Protein AF-A0ABD0QYH5-F1 (afdb_monomer_lite)

Foldseek 3Di:
DVVVVVVVVVVCVVCVVVCLQVVLQVQLVVLQCCLQPVLLLVLLQCLLVVVVVSNVVSVVSNVQRHCAPVRDRPPPRVSPVSHAADPVGDDGDGDTDSHHDDPVD

Secondary structure (DSSP, 8-state):
-HHHHHHHHHHHHHTHHHHHHHHHHHHHHHHHIIIIIITHHHHHHHHHTT-HHHHHHHHHHHHHH---TTSS--TT-GGGGTPPPPTT---------S-PPPTT-

InterPro domains:
  IPR008081 Cytoplasmic FMR1-interacting [PF05994] (1-105)
  IPR008081 Cytoplasmic FMR1-interacting [PTHR12195] (1-105)

Structure (mmCIF, N/CA/C/O backbone):
data_AF-A0ABD0QYH5-F1
#
_entry.id   AF-A0ABD0QYH5-F1
#
loop_
_atom_site.group_PDB
_atom_site.id
_atom_site.type_symbol
_atom_site.label_atom_id
_atom_site.label_alt_id
_atom_site.label_comp_id
_atom_site.label_asym_id
_atom_site.label_entity_id
_atom_site.label_seq_id
_atom_site.pdbx_PDB_ins_code
_atom_site.Cartn_x
_atom_site.Cartn_y
_atom_site.Cartn_z
_atom_site.occupancy
_atom_site.B_iso_or_equiv
_atom_site.auth_seq_id
_atom_site.auth_comp_id
_atom_site.auth_asym_id
_atom_site.auth_atom_id
_atom_site.pdbx_PDB_model_num
ATOM 1 N N . VAL A 1 1 ? 27.445 15.266 -25.997 1.00 90.50 1 VAL A N 1
ATOM 2 C CA . VAL A 1 1 ? 26.259 15.136 -25.107 1.00 90.50 1 VAL A CA 1
ATOM 3 C C . VAL A 1 1 ? 25.084 14.439 -25.795 1.00 90.50 1 VAL A C 1
ATOM 5 O O . VAL A 1 1 ? 24.631 13.427 -25.279 1.00 90.50 1 VAL A O 1
ATOM 8 N N . ILE A 1 2 ? 24.642 14.891 -26.979 1.00 96.31 2 ILE A N 1
ATOM 9 C CA . ILE A 1 2 ? 23.475 14.327 -27.699 1.00 96.31 2 ILE A CA 1
ATOM 10 C C . ILE A 1 2 ? 23.563 12.804 -27.912 1.00 96.31 2 ILE A C 1
ATOM 12 O O . ILE A 1 2 ? 22.597 12.091 -27.644 1.00 96.31 2 ILE A O 1
ATOM 16 N N . ALA A 1 3 ? 24.720 12.297 -28.351 1.00 97.00 3 ALA A N 1
ATOM 17 C CA . ALA A 1 3 ? 24.914 10.866 -28.598 1.00 97.00 3 ALA A CA 1
ATOM 18 C C . ALA A 1 3 ? 24.725 10.007 -27.332 1.00 97.00 3 ALA A C 1
ATOM 20 O O . ALA A 1 3 ? 24.113 8.947 -27.400 1.00 97.00 3 ALA A O 1
ATOM 21 N N . MET A 1 4 ? 25.177 10.493 -26.171 1.00 97.94 4 MET A N 1
ATOM 22 C CA . MET A 1 4 ? 25.034 9.780 -24.895 1.00 97.94 4 MET A CA 1
ATOM 23 C C . MET A 1 4 ? 23.568 9.706 -24.454 1.00 97.94 4 MET A C 1
ATOM 25 O O . MET A 1 4 ? 23.103 8.645 -24.047 1.00 97.94 4 MET A O 1
ATOM 29 N N . ILE A 1 5 ? 22.819 10.805 -24.606 1.00 98.44 5 ILE A N 1
ATOM 30 C CA . ILE A 1 5 ? 21.388 10.855 -24.267 1.00 98.44 5 ILE A CA 1
ATOM 31 C C . ILE A 1 5 ? 20.597 9.880 -25.142 1.00 98.44 5 ILE A C 1
ATOM 33 O O . ILE A 1 5 ? 19.836 9.064 -24.627 1.00 98.44 5 ILE A O 1
ATOM 37 N N . LYS A 1 6 ? 20.807 9.921 -26.465 1.00 98.12 6 LYS A N 1
ATOM 38 C CA . LYS A 1 6 ? 20.121 9.015 -27.398 1.00 98.12 6 LYS A CA 1
ATOM 39 C C . LYS A 1 6 ? 20.513 7.554 -27.168 1.00 98.12 6 LYS A C 1
ATOM 41 O O . LYS A 1 6 ? 19.648 6.686 -27.239 1.00 98.12 6 LYS A O 1
ATOM 46 N N . GLY A 1 7 ? 21.781 7.288 -26.847 1.00 98.38 7 GLY A N 1
ATOM 47 C CA . GLY A 1 7 ? 22.256 5.951 -26.492 1.00 98.38 7 GLY A CA 1
ATOM 48 C C . GLY A 1 7 ? 21.516 5.379 -25.282 1.00 98.38 7 GLY A C 1
ATOM 49 O O . GLY A 1 7 ? 20.958 4.286 -25.365 1.00 98.38 7 GLY A O 1
ATOM 50 N N . LEU A 1 8 ? 21.428 6.144 -24.189 1.00 98.25 8 LEU A N 1
ATOM 51 C CA . LEU A 1 8 ? 20.696 5.722 -22.994 1.00 98.25 8 LEU A CA 1
ATOM 52 C C . LEU A 1 8 ? 19.193 5.571 -23.262 1.00 98.25 8 LEU A C 1
ATOM 54 O O . LEU A 1 8 ? 18.604 4.588 -22.830 1.00 98.25 8 LEU A O 1
ATOM 58 N N . GLN A 1 9 ? 18.577 6.491 -24.010 1.00 97.94 9 GLN A N 1
ATOM 59 C CA . GLN A 1 9 ? 17.154 6.409 -24.356 1.00 97.94 9 GLN A CA 1
ATOM 60 C C . GLN A 1 9 ? 16.810 5.082 -25.053 1.00 97.94 9 GLN A C 1
ATOM 62 O O . GLN A 1 9 ? 15.815 4.446 -24.707 1.00 97.94 9 GLN A O 1
ATOM 67 N N . VAL A 1 10 ? 17.644 4.636 -25.999 1.00 98.50 10 VAL A N 1
ATOM 68 C CA . VAL A 1 10 ? 17.453 3.349 -26.686 1.00 98.50 10 VAL A CA 1
ATOM 69 C C . VAL A 1 10 ? 17.570 2.177 -25.710 1.00 98.50 10 VAL A C 1
ATOM 71 O O . VAL A 1 10 ? 16.761 1.252 -25.771 1.00 98.50 10 VAL A O 1
ATOM 74 N N . LEU A 1 11 ? 18.548 2.208 -24.799 1.00 98.31 11 LEU A N 1
ATOM 75 C CA . LEU A 1 11 ? 18.713 1.161 -23.785 1.00 98.31 11 LEU A CA 1
ATOM 76 C C . LEU A 1 11 ? 17.512 1.100 -22.832 1.00 98.31 11 LEU A C 1
ATOM 78 O O . LEU A 1 11 ? 17.002 0.012 -22.573 1.00 98.31 11 LEU A O 1
ATOM 8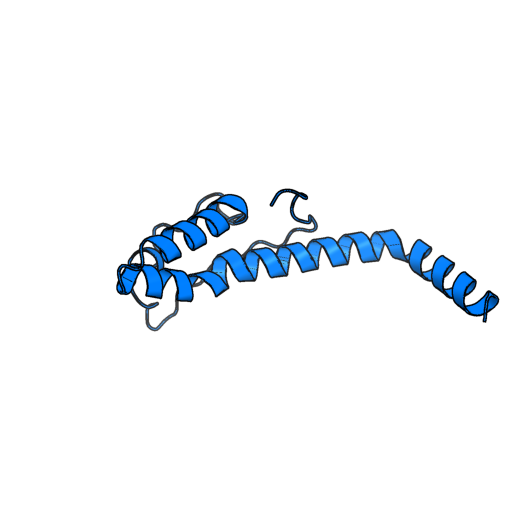2 N N . MET A 1 12 ? 17.011 2.254 -22.386 1.00 98.25 12 MET A N 1
ATOM 83 C CA . MET A 1 12 ? 15.819 2.342 -21.538 1.00 98.25 12 MET A CA 1
ATOM 84 C C . MET A 1 12 ? 14.582 1.771 -22.239 1.00 98.25 12 MET A C 1
ATOM 86 O O . MET A 1 12 ? 13.859 0.983 -21.636 1.00 98.25 12 MET A O 1
ATOM 90 N N . GLY A 1 13 ? 14.377 2.097 -23.521 1.00 98.06 13 GLY A N 1
ATOM 91 C CA . GLY A 1 13 ? 13.268 1.555 -24.314 1.00 98.06 13 GLY A CA 1
ATOM 92 C C . GLY A 1 13 ? 13.339 0.034 -24.484 1.00 98.06 13 GLY A C 1
ATOM 93 O O . GLY A 1 13 ? 12.333 -0.655 -24.362 1.00 98.06 13 GLY A O 1
ATOM 94 N N . ARG A 1 14 ? 14.537 -0.535 -24.674 1.00 98.12 14 ARG A N 1
ATOM 95 C CA . ARG A 1 14 ? 14.715 -2.001 -24.742 1.00 98.12 14 ARG A CA 1
ATOM 96 C C . ARG A 1 14 ? 14.386 -2.703 -23.425 1.00 98.12 14 ARG A C 1
ATOM 98 O O . ARG A 1 14 ? 13.957 -3.852 -23.438 1.00 98.12 14 ARG A O 1
ATOM 105 N N . MET A 1 15 ? 14.589 -2.022 -22.300 1.00 98.44 15 MET A N 1
ATOM 106 C CA . MET A 1 15 ? 14.283 -2.539 -20.967 1.00 98.44 15 MET A CA 1
ATOM 107 C C . MET A 1 15 ? 12.852 -2.240 -20.510 1.00 98.44 15 MET A C 1
ATOM 109 O O . MET A 1 15 ? 12.465 -2.667 -19.422 1.00 98.44 15 MET A O 1
ATOM 113 N N . GLU A 1 16 ? 12.048 -1.556 -21.327 1.00 98.12 16 GLU A N 1
ATOM 114 C CA . GLU A 1 16 ? 10.726 -1.068 -20.941 1.00 98.12 16 GLU A CA 1
ATOM 115 C C . GLU A 1 16 ? 9.826 -2.173 -20.380 1.00 98.12 16 GLU A C 1
ATOM 117 O O . GLU A 1 16 ? 9.213 -1.969 -19.340 1.00 98.12 16 GLU A O 1
ATOM 122 N N . SER A 1 17 ? 9.766 -3.354 -21.005 1.00 97.56 17 SER A N 1
ATOM 123 C CA . SER A 1 17 ? 8.932 -4.467 -20.519 1.00 97.56 17 SER A CA 1
ATOM 124 C C . SER A 1 17 ? 9.340 -4.935 -19.113 1.00 97.56 17 SER A C 1
ATOM 126 O O . SER A 1 17 ? 8.495 -5.103 -18.228 1.00 97.56 17 SER A O 1
ATOM 128 N N . VAL A 1 18 ? 10.650 -5.054 -18.870 1.00 98.19 18 VAL A N 1
ATOM 129 C CA . VAL A 1 18 ? 11.209 -5.446 -17.567 1.00 98.19 18 VAL A CA 1
ATOM 130 C C . VAL A 1 18 ? 10.925 -4.370 -16.520 1.00 98.19 18 VAL A C 1
ATOM 132 O O . VAL A 1 18 ? 10.441 -4.681 -15.430 1.00 98.19 18 VAL A O 1
ATOM 135 N N . PHE A 1 19 ? 11.152 -3.096 -16.861 1.00 98.25 19 PHE A N 1
ATOM 136 C CA . PHE A 1 19 ? 10.837 -1.976 -15.977 1.00 98.25 19 PHE A CA 1
ATOM 137 C C . PHE A 1 19 ? 9.346 -1.900 -15.672 1.00 98.25 19 PHE A C 1
ATOM 139 O O . PHE A 1 19 ? 8.969 -1.761 -14.516 1.00 98.25 19 PHE A O 1
ATOM 146 N N . ASN A 1 20 ? 8.487 -2.056 -16.673 1.00 98.06 20 ASN A N 1
ATOM 147 C CA . ASN A 1 20 ? 7.042 -2.015 -16.518 1.00 98.06 20 ASN A CA 1
ATOM 148 C C . ASN A 1 20 ? 6.539 -3.055 -15.512 1.00 98.06 20 ASN A C 1
ATOM 150 O O . ASN A 1 20 ? 5.692 -2.733 -14.671 1.00 98.06 20 ASN A O 1
ATOM 154 N N . HIS A 1 21 ? 7.055 -4.280 -15.579 1.00 98.00 21 HIS A N 1
ATOM 155 C CA . HIS A 1 21 ? 6.718 -5.326 -14.621 1.00 98.00 21 HIS A CA 1
ATOM 156 C C . HIS A 1 21 ? 7.238 -4.991 -13.214 1.00 98.00 21 HIS A C 1
ATOM 158 O O . HIS A 1 21 ? 6.463 -4.983 -12.254 1.00 98.00 21 HIS A O 1
ATOM 164 N N . ALA A 1 22 ? 8.526 -4.650 -13.095 1.00 98.38 22 ALA A N 1
ATOM 165 C CA . ALA A 1 22 ? 9.169 -4.363 -11.813 1.00 98.38 22 ALA A CA 1
ATOM 166 C C . ALA A 1 22 ? 8.561 -3.141 -11.103 1.00 98.38 22 ALA A C 1
ATOM 168 O O . ALA A 1 22 ? 8.305 -3.189 -9.899 1.00 98.38 22 ALA A O 1
ATOM 169 N N . ILE A 1 23 ? 8.275 -2.067 -11.843 1.00 98.25 23 ILE A N 1
ATOM 170 C CA . ILE A 1 23 ? 7.634 -0.848 -11.335 1.00 98.25 23 ILE A CA 1
ATOM 171 C C . ILE A 1 23 ? 6.247 -1.178 -10.787 1.00 98.25 23 ILE A C 1
ATOM 173 O O . ILE A 1 23 ? 5.960 -0.853 -9.637 1.00 98.25 23 ILE A O 1
ATOM 177 N N . ARG A 1 24 ? 5.397 -1.864 -11.565 1.00 98.38 24 ARG A N 1
ATOM 178 C CA . ARG A 1 24 ? 4.038 -2.221 -11.119 1.00 98.38 24 ARG A CA 1
ATOM 179 C C . ARG A 1 24 ? 4.068 -3.096 -9.873 1.00 98.38 24 ARG A C 1
ATOM 181 O O . ARG A 1 24 ? 3.339 -2.813 -8.929 1.00 98.38 24 ARG A O 1
ATOM 188 N N . HIS A 1 25 ? 4.935 -4.107 -9.854 1.00 98.31 25 HIS A N 1
ATOM 189 C CA . HIS A 1 25 ? 5.112 -4.969 -8.689 1.00 98.31 25 HIS A CA 1
ATOM 190 C C . HIS A 1 25 ? 5.547 -4.180 -7.447 1.00 98.31 25 HIS A C 1
ATOM 192 O O . HIS A 1 25 ? 4.989 -4.362 -6.369 1.00 98.31 25 HIS A O 1
ATOM 198 N N . THR A 1 26 ? 6.516 -3.275 -7.599 1.00 98.56 26 THR A N 1
ATOM 199 C CA . THR A 1 26 ? 7.069 -2.485 -6.489 1.00 98.56 26 THR A CA 1
ATOM 200 C C . THR A 1 26 ? 6.051 -1.488 -5.942 1.00 98.56 26 THR A C 1
ATOM 202 O O . THR A 1 26 ? 5.885 -1.390 -4.730 1.00 98.56 26 THR A O 1
ATOM 205 N N . ILE A 1 27 ? 5.335 -0.782 -6.823 1.00 98.44 27 ILE A N 1
ATOM 206 C CA . ILE A 1 27 ? 4.287 0.169 -6.430 1.00 98.44 27 ILE A CA 1
ATOM 207 C C . ILE A 1 27 ? 3.150 -0.558 -5.715 1.00 98.44 27 ILE A C 1
ATOM 209 O O . ILE A 1 27 ? 2.729 -0.119 -4.648 1.00 98.44 27 ILE A O 1
ATOM 213 N N . TYR A 1 28 ? 2.677 -1.679 -6.265 1.00 98.56 28 TYR A N 1
ATOM 214 C CA . TYR A 1 28 ? 1.640 -2.484 -5.626 1.00 98.56 28 TYR A CA 1
ATOM 215 C C . TYR A 1 28 ? 2.077 -2.964 -4.244 1.00 98.56 28 TYR A C 1
ATOM 217 O O . TYR A 1 28 ? 1.350 -2.787 -3.271 1.00 98.56 28 TYR A O 1
ATOM 225 N N . ALA A 1 29 ? 3.282 -3.533 -4.154 1.00 98.50 29 ALA A N 1
ATOM 226 C CA . ALA A 1 29 ? 3.850 -4.017 -2.907 1.00 98.50 29 ALA A CA 1
ATOM 227 C C . ALA A 1 29 ? 3.896 -2.912 -1.845 1.00 98.50 29 ALA A C 1
ATOM 229 O O . ALA A 1 29 ? 3.331 -3.085 -0.769 1.00 98.50 29 ALA A O 1
ATOM 230 N N . ALA A 1 30 ? 4.480 -1.760 -2.181 1.00 98.62 30 ALA A N 1
ATOM 231 C CA .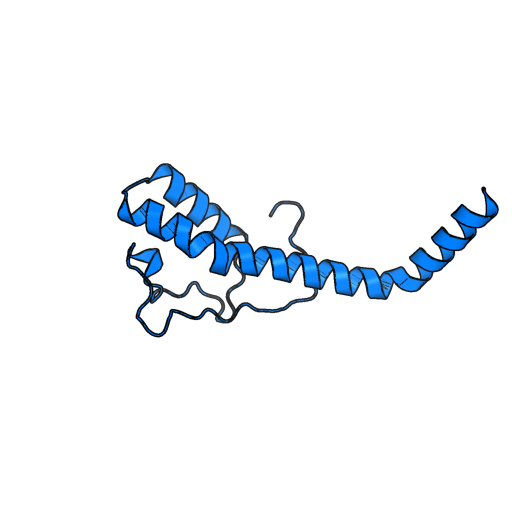 ALA A 1 30 ? 4.576 -0.621 -1.277 1.00 98.62 30 ALA A CA 1
ATOM 232 C C . ALA A 1 30 ? 3.196 -0.105 -0.837 1.00 98.62 30 ALA A C 1
ATOM 234 O O . ALA A 1 30 ? 2.995 0.187 0.342 1.00 98.62 30 ALA A O 1
ATOM 235 N N . LEU A 1 31 ? 2.236 -0.025 -1.765 1.00 98.44 31 LEU A N 1
ATOM 236 C CA . LEU A 1 31 ? 0.879 0.434 -1.478 1.00 98.44 31 LEU A CA 1
ATOM 237 C C . LEU A 1 31 ? 0.150 -0.512 -0.517 1.00 98.44 31 LEU A C 1
ATOM 239 O O . LEU A 1 31 ? -0.437 -0.054 0.464 1.00 98.44 31 LEU A O 1
ATOM 243 N N . GLN A 1 32 ? 0.199 -1.822 -0.777 1.00 98.62 32 GLN A N 1
ATOM 244 C CA . GLN A 1 32 ? -0.479 -2.812 0.060 1.00 98.62 32 GLN A CA 1
ATOM 245 C C . GLN A 1 32 ? 0.196 -2.969 1.425 1.00 98.62 32 GLN A C 1
ATOM 247 O O . GLN A 1 32 ? -0.508 -3.023 2.430 1.00 98.62 32 GLN A O 1
ATOM 252 N N . ASP A 1 33 ? 1.530 -2.959 1.499 1.00 98.62 33 ASP A N 1
ATOM 253 C CA . ASP A 1 33 ? 2.251 -3.002 2.780 1.00 98.62 33 ASP A CA 1
ATOM 254 C C . ASP A 1 33 ? 1.900 -1.781 3.642 1.00 98.62 33 ASP A C 1
ATOM 256 O O . ASP A 1 33 ? 1.596 -1.905 4.833 1.00 98.62 33 ASP A O 1
ATOM 260 N N . PHE A 1 34 ? 1.853 -0.593 3.032 1.00 98.56 34 PHE A N 1
ATOM 261 C CA . PHE A 1 34 ? 1.447 0.618 3.731 1.00 98.56 34 PHE A CA 1
ATOM 262 C C . PHE A 1 34 ? -0.000 0.525 4.232 1.00 98.56 34 PHE A C 1
ATOM 264 O O . PHE A 1 34 ? -0.270 0.714 5.421 1.00 98.56 34 PHE A O 1
ATOM 271 N N . ALA A 1 35 ? -0.940 0.210 3.342 1.00 98.19 35 ALA A N 1
ATOM 272 C CA . ALA A 1 35 ? -2.364 0.249 3.646 1.00 98.19 35 ALA A CA 1
ATOM 273 C C . ALA A 1 35 ? -2.813 -0.867 4.602 1.00 98.19 35 ALA A C 1
ATOM 275 O O . ALA A 1 35 ? -3.583 -0.612 5.531 1.00 98.19 35 ALA A O 1
ATOM 276 N N . GLN A 1 36 ? -2.330 -2.093 4.391 1.00 98.44 36 GLN A N 1
ATOM 277 C CA . GLN A 1 36 ? -2.750 -3.267 5.156 1.00 98.44 36 GLN A CA 1
ATOM 278 C C . GLN A 1 36 ? -1.969 -3.434 6.457 1.00 98.44 36 GLN A C 1
ATOM 280 O O . GLN A 1 36 ? -2.548 -3.905 7.433 1.00 98.44 36 GLN A O 1
ATOM 285 N N . VAL A 1 37 ? -0.689 -3.041 6.499 1.00 97.69 37 VAL A N 1
ATOM 286 C CA . VAL A 1 37 ? 0.185 -3.262 7.663 1.00 97.69 37 VAL A CA 1
ATOM 287 C C . VAL A 1 37 ? 0.516 -1.949 8.364 1.00 97.69 37 VAL A C 1
ATOM 289 O O . VAL A 1 37 ? 0.185 -1.787 9.539 1.00 97.69 37 VAL A O 1
ATOM 292 N N . THR A 1 38 ? 1.120 -0.978 7.671 1.00 98.25 38 THR A N 1
ATOM 293 C CA . THR A 1 38 ? 1.587 0.267 8.312 1.00 98.25 38 THR A CA 1
ATOM 294 C C . THR A 1 38 ? 0.441 1.081 8.921 1.00 98.25 38 THR A C 1
ATOM 296 O O . THR A 1 38 ? 0.575 1.585 10.036 1.00 98.25 38 THR A O 1
ATOM 299 N N . LEU A 1 39 ? -0.714 1.169 8.251 1.00 98.31 39 LEU A N 1
ATOM 300 C CA . LEU A 1 39 ? -1.877 1.906 8.759 1.00 98.31 39 LEU A CA 1
ATOM 301 C C . LEU A 1 39 ? -2.604 1.221 9.930 1.00 98.31 39 LEU A C 1
ATOM 303 O O . LEU A 1 39 ? -3.457 1.865 10.550 1.00 98.31 39 LEU A O 1
ATOM 307 N N . ARG A 1 40 ? -2.279 -0.033 10.288 1.00 98.00 40 ARG A N 1
ATOM 308 C CA . ARG A 1 40 ? -2.904 -0.720 11.439 1.00 98.00 40 ARG A CA 1
ATOM 309 C C . ARG A 1 40 ? -2.673 0.037 12.737 1.00 98.00 40 ARG A C 1
ATOM 311 O O . ARG A 1 40 ? -3.619 0.262 13.487 1.00 98.00 40 ARG A O 1
ATOM 318 N N . GLU A 1 41 ? -1.444 0.475 12.992 1.00 97.75 41 GLU A N 1
ATOM 319 C CA . GLU A 1 41 ? -1.100 1.146 14.248 1.00 97.75 41 GLU A CA 1
ATOM 320 C C . GLU A 1 41 ? -1.741 2.546 14.371 1.00 97.75 41 GLU A C 1
ATOM 322 O O . GLU A 1 41 ? -2.385 2.809 15.394 1.00 97.75 41 GLU A O 1
ATOM 327 N N . PRO A 1 42 ? -1.681 3.431 13.353 1.00 98.38 42 PRO A N 1
ATOM 328 C CA . PRO A 1 42 ? -2.456 4.671 13.342 1.00 98.38 42 PRO A CA 1
ATOM 329 C C . PRO A 1 42 ? -3.960 4.447 13.541 1.00 98.38 42 PRO A C 1
ATOM 331 O O . PRO A 1 42 ? -4.583 5.161 14.331 1.00 98.38 42 PRO A O 1
ATOM 334 N N . LEU A 1 43 ? -4.541 3.432 12.885 1.00 98.31 43 LEU A N 1
ATOM 335 C CA . LEU A 1 43 ? -5.963 3.106 13.016 1.00 98.31 43 LEU A CA 1
ATOM 336 C C . LEU A 1 43 ? -6.302 2.637 14.435 1.00 98.31 43 LEU A C 1
ATOM 338 O O . LEU A 1 43 ? -7.239 3.154 15.045 1.00 98.31 43 LEU A O 1
ATOM 342 N N . ARG A 1 44 ? -5.493 1.737 15.005 1.00 98.31 44 ARG A N 1
ATOM 343 C CA . ARG A 1 44 ? -5.629 1.265 16.388 1.00 98.31 44 ARG A CA 1
ATOM 344 C C . ARG A 1 44 ? -5.612 2.428 17.372 1.00 98.31 44 ARG A C 1
ATOM 346 O O . ARG A 1 44 ? -6.435 2.489 18.286 1.00 98.31 44 ARG A O 1
ATOM 353 N N . GLN A 1 45 ? -4.672 3.359 17.210 1.00 98.50 45 GLN A N 1
ATOM 354 C CA . GLN A 1 45 ? -4.581 4.541 18.065 1.00 98.50 45 GLN A CA 1
ATOM 355 C C . GLN A 1 45 ? -5.783 5.472 17.895 1.00 98.50 45 GLN A C 1
ATOM 357 O O . GLN A 1 45 ? -6.262 6.010 18.897 1.00 98.50 45 GLN A O 1
ATOM 362 N N . ALA A 1 46 ? -6.276 5.656 16.668 1.00 98.50 46 ALA A N 1
ATOM 363 C CA . ALA A 1 46 ? -7.462 6.460 16.399 1.00 98.50 46 ALA A CA 1
ATOM 364 C C . ALA A 1 46 ? -8.701 5.873 17.089 1.00 98.50 46 ALA A C 1
ATOM 366 O O . ALA A 1 46 ? -9.380 6.603 17.810 1.00 98.50 46 ALA A O 1
ATOM 367 N N . ILE A 1 47 ? -8.923 4.560 16.974 1.00 98.25 47 ILE A N 1
ATOM 368 C CA . ILE A 1 47 ? -10.029 3.843 17.628 1.00 98.25 47 ILE A CA 1
ATOM 369 C C . ILE A 1 47 ? -9.893 3.925 19.153 1.00 98.25 47 ILE A C 1
ATOM 371 O O . ILE A 1 47 ? -10.796 4.405 19.838 1.00 98.25 47 ILE A O 1
ATOM 375 N N . LYS A 1 48 ? -8.724 3.560 19.699 1.00 98.25 48 LYS A N 1
ATOM 376 C CA . LYS A 1 48 ? -8.463 3.584 21.149 1.00 98.25 48 LYS A CA 1
ATOM 377 C C . LYS A 1 48 ? -8.684 4.968 21.766 1.00 98.25 48 LYS A C 1
ATOM 379 O O . LYS A 1 48 ? -9.132 5.071 22.905 1.00 98.25 48 LYS A O 1
ATOM 384 N N . ARG A 1 49 ? -8.336 6.035 21.040 1.00 98.06 49 ARG A N 1
ATOM 385 C CA . ARG A 1 49 ? -8.462 7.428 21.501 1.00 98.06 49 ARG A CA 1
ATOM 386 C C . ARG A 1 49 ? -9.744 8.117 21.019 1.00 98.06 49 ARG A C 1
ATOM 388 O O . ARG A 1 49 ? -9.853 9.325 21.199 1.00 98.06 49 ARG A O 1
ATOM 395 N N . LYS A 1 50 ? -10.688 7.388 20.409 1.00 97.81 50 LYS A N 1
ATOM 396 C CA . LYS A 1 50 ? -11.958 7.919 19.877 1.00 97.81 50 LYS A CA 1
ATOM 397 C C . LYS A 1 50 ? -11.779 9.102 18.905 1.00 97.81 50 LYS A C 1
ATOM 399 O O . LYS A 1 50 ? -12.574 10.040 18.883 1.00 97.81 50 LYS A O 1
ATOM 404 N N . LYS A 1 51 ? -10.715 9.085 18.094 1.00 98.19 51 LYS A N 1
ATOM 405 C CA . LYS A 1 51 ? -10.444 10.100 17.060 1.00 98.19 51 LYS A CA 1
ATOM 406 C C . LYS A 1 51 ? -11.226 9.782 15.784 1.00 98.19 51 LYS A C 1
ATOM 408 O O . LYS A 1 51 ? -10.639 9.394 14.776 1.00 98.19 51 LYS A O 1
ATOM 413 N N . ASN A 1 52 ? -12.543 9.965 15.833 1.00 97.06 52 ASN A N 1
ATOM 414 C CA . ASN A 1 52 ? -13.478 9.506 14.796 1.00 97.06 52 ASN A CA 1
ATOM 415 C C . ASN A 1 52 ? -13.162 10.037 13.387 1.00 97.06 52 ASN A C 1
ATOM 417 O O . ASN A 1 52 ? -13.278 9.292 12.421 1.00 97.06 52 ASN A O 1
ATOM 421 N N . VAL A 1 53 ? -12.706 11.290 13.264 1.00 98.31 53 VAL A N 1
ATOM 422 C CA . VAL A 1 53 ? -12.322 11.881 11.965 1.00 98.31 53 VAL A CA 1
ATOM 423 C C . VAL A 1 53 ? -11.081 11.204 11.376 1.00 98.31 53 VAL A C 1
ATOM 425 O O . VAL A 1 53 ? -11.028 10.916 10.188 1.00 98.31 53 VAL A O 1
ATOM 428 N N . ILE A 1 54 ? -10.074 10.908 12.201 1.00 98.25 54 ILE A N 1
ATOM 429 C CA . ILE A 1 54 ? -8.869 10.211 11.727 1.00 98.25 54 ILE A CA 1
ATOM 430 C C . ILE A 1 54 ? -9.218 8.765 11.376 1.00 98.25 54 ILE A C 1
ATOM 432 O O . ILE A 1 54 ? -8.788 8.260 10.343 1.00 98.25 54 ILE A O 1
ATOM 436 N N . GLN A 1 55 ? -10.025 8.110 12.214 1.00 98.25 55 GLN A N 1
ATOM 437 C CA . GLN A 1 55 ? -10.506 6.758 11.952 1.00 98.25 55 GLN A CA 1
ATOM 438 C C . GLN A 1 55 ? -11.242 6.679 10.608 1.00 98.25 55 GLN A C 1
ATOM 440 O O . GLN A 1 55 ? -10.937 5.785 9.823 1.00 98.25 55 GLN A O 1
ATOM 445 N N . SER A 1 56 ? -12.165 7.605 10.323 1.00 98.31 56 SER A N 1
ATOM 446 C CA . SER A 1 56 ? -12.946 7.576 9.083 1.00 98.31 56 SER A CA 1
ATOM 447 C C . SER A 1 56 ? -12.072 7.755 7.843 1.00 98.31 56 SER A C 1
ATOM 449 O O . SER A 1 56 ? -12.249 7.021 6.874 1.00 98.31 56 SER A O 1
ATOM 451 N N . VAL A 1 57 ? -11.079 8.651 7.883 1.00 98.50 57 VAL A N 1
ATOM 452 C CA . VAL A 1 57 ? -10.127 8.843 6.775 1.00 98.50 57 VAL A CA 1
ATOM 453 C C . VAL A 1 57 ? -9.257 7.601 6.568 1.00 98.50 57 VAL A C 1
ATOM 455 O O . VAL A 1 57 ? -9.120 7.129 5.442 1.00 98.50 57 VAL A O 1
ATOM 458 N N . LEU A 1 58 ? -8.709 7.020 7.640 1.00 98.44 58 LEU A N 1
ATOM 459 C CA . LEU A 1 58 ? -7.880 5.812 7.549 1.00 98.44 58 LEU A CA 1
ATOM 460 C C . LEU A 1 58 ? -8.666 4.607 7.015 1.00 98.44 58 LEU A C 1
ATOM 462 O O . LEU A 1 58 ? -8.155 3.852 6.188 1.00 98.44 58 LEU A O 1
ATOM 466 N N . GLN A 1 59 ? -9.913 4.436 7.461 1.00 97.62 59 GLN A N 1
ATOM 467 C CA . GLN A 1 59 ? -10.797 3.383 6.960 1.00 97.62 59 GLN A CA 1
ATOM 468 C C . GLN A 1 59 ? -11.203 3.626 5.505 1.00 97.62 59 GLN A C 1
ATOM 470 O O . GLN A 1 59 ? -11.262 2.669 4.738 1.00 97.62 59 GLN A O 1
ATOM 475 N N . ALA A 1 60 ? -11.439 4.878 5.101 1.00 98.31 60 ALA A N 1
ATOM 476 C CA . ALA A 1 60 ? -11.733 5.215 3.711 1.00 98.31 60 ALA A CA 1
ATOM 477 C C . ALA A 1 60 ? -10.558 4.873 2.787 1.00 98.31 60 ALA A C 1
ATOM 479 O O . ALA A 1 60 ? -10.775 4.247 1.754 1.00 98.31 60 ALA A O 1
ATOM 480 N N . ILE A 1 61 ? -9.321 5.197 3.186 1.00 98.06 61 ILE A N 1
ATOM 481 C CA . ILE A 1 61 ? -8.117 4.790 2.447 1.00 98.06 61 ILE A CA 1
ATOM 482 C C . ILE A 1 61 ? -8.088 3.264 2.319 1.00 98.06 61 ILE A C 1
ATOM 484 O O . ILE A 1 61 ? -8.119 2.752 1.204 1.00 98.06 61 ILE A O 1
ATOM 488 N N . ARG A 1 62 ? -8.121 2.526 3.440 1.00 97.94 62 AR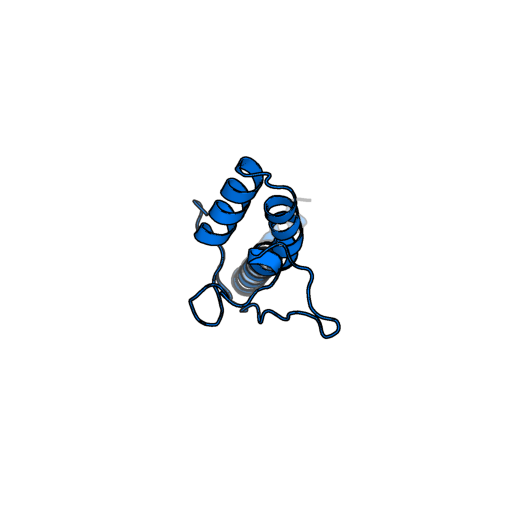G A N 1
ATOM 489 C CA . ARG A 1 62 ? -8.070 1.050 3.428 1.00 97.94 62 ARG A CA 1
ATOM 490 C C . ARG A 1 62 ? -9.174 0.429 2.570 1.00 97.94 62 ARG A C 1
ATOM 492 O O . ARG A 1 62 ? -8.906 -0.494 1.813 1.00 97.94 62 ARG A O 1
ATOM 499 N N . LYS A 1 63 ? -10.396 0.960 2.623 1.00 97.25 63 LYS A N 1
ATOM 500 C CA . LYS A 1 63 ? -11.521 0.478 1.808 1.00 97.25 63 LYS A CA 1
ATOM 501 C C . LYS A 1 63 ? -11.291 0.664 0.303 1.00 97.25 63 LYS A C 1
ATOM 503 O O . LYS A 1 63 ? -11.770 -0.152 -0.476 1.00 97.25 63 LYS A O 1
ATOM 508 N N . THR A 1 64 ? -10.595 1.724 -0.097 1.00 97.75 64 THR A N 1
ATOM 509 C CA . THR A 1 64 ? -10.366 2.064 -1.510 1.00 97.75 64 THR A CA 1
ATOM 510 C C . THR A 1 64 ? -9.214 1.275 -2.133 1.00 97.75 64 THR A C 1
ATOM 512 O O . THR A 1 64 ? -9.286 0.923 -3.313 1.00 97.75 64 THR A O 1
ATOM 515 N N . ILE A 1 65 ? -8.149 1.004 -1.368 1.00 97.00 65 ILE A N 1
ATOM 516 C CA . ILE A 1 65 ? -6.905 0.443 -1.925 1.00 97.00 65 ILE A CA 1
ATOM 517 C C . ILE A 1 65 ? -6.534 -0.952 -1.417 1.00 97.00 65 ILE A C 1
ATOM 519 O O . ILE A 1 65 ? -5.744 -1.610 -2.090 1.00 97.00 65 ILE A O 1
ATOM 523 N N . CYS A 1 66 ? -7.050 -1.426 -0.274 1.00 98.06 66 CYS A N 1
ATOM 524 C CA . CYS A 1 66 ? -6.641 -2.732 0.247 1.00 98.06 66 CYS A CA 1
ATOM 525 C C . CYS A 1 66 ? -7.189 -3.875 -0.612 1.00 98.06 66 CYS A C 1
ATOM 527 O O . CYS A 1 66 ? -8.398 -4.087 -0.700 1.00 98.06 66 CYS A O 1
ATOM 529 N N . ASP A 1 67 ? -6.273 -4.658 -1.166 1.00 98.06 67 ASP A N 1
ATOM 530 C CA . ASP A 1 67 ? -6.546 -5.917 -1.848 1.00 98.06 67 ASP A CA 1
ATOM 531 C C . ASP A 1 67 ? -6.134 -7.070 -0.931 1.00 98.06 67 ASP A C 1
ATOM 533 O O . ASP A 1 67 ? -4.970 -7.466 -0.873 1.00 98.06 67 ASP A O 1
ATOM 537 N N . TRP A 1 68 ? -7.075 -7.546 -0.121 1.00 97.81 68 TRP A N 1
ATOM 538 C CA . TRP A 1 68 ? -6.8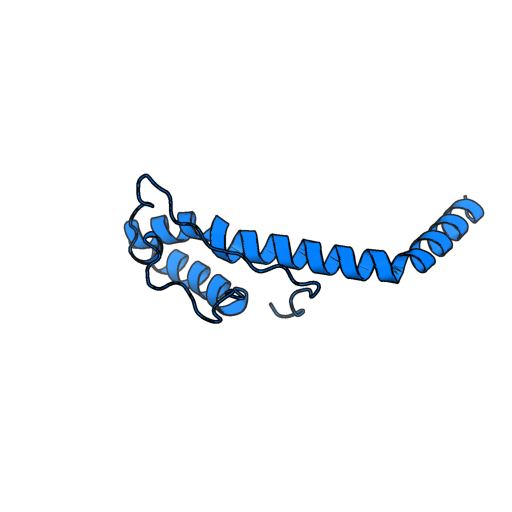22 -8.603 0.855 1.00 97.81 68 TRP A CA 1
ATOM 539 C C . TRP A 1 68 ? -6.650 -9.956 0.161 1.00 97.81 68 TRP A C 1
ATOM 541 O O . TRP A 1 68 ? -7.458 -10.311 -0.693 1.00 97.81 68 TRP A O 1
ATOM 551 N N . GLU A 1 69 ? -5.676 -10.763 0.593 1.00 96.25 69 GLU A N 1
ATOM 552 C CA . GLU A 1 69 ? -5.423 -12.105 0.031 1.00 96.25 69 GLU A CA 1
ATOM 553 C C . GLU A 1 69 ? -6.686 -12.990 0.018 1.00 96.25 69 GLU A C 1
ATOM 555 O O . GLU A 1 69 ? -6.946 -13.713 -0.940 1.00 96.25 69 GLU A O 1
ATOM 560 N N . THR A 1 70 ? -7.503 -12.913 1.072 1.00 95.31 70 THR A N 1
ATOM 561 C CA . THR A 1 70 ? -8.759 -13.672 1.218 1.00 95.31 70 THR A CA 1
ATOM 562 C C . THR A 1 70 ? -9.973 -12.964 0.602 1.00 95.31 70 THR A C 1
ATOM 564 O O . THR A 1 70 ? -11.107 -13.420 0.754 1.00 95.31 70 THR A O 1
ATOM 567 N N . GLY A 1 71 ? -9.762 -11.824 -0.062 1.00 95.31 71 GLY A N 1
ATOM 568 C CA . GLY A 1 71 ? -10.797 -10.977 -0.653 1.00 95.31 71 GLY A CA 1
ATOM 569 C C . GLY A 1 71 ? -11.608 -10.150 0.349 1.00 95.31 71 GLY A C 1
ATOM 570 O O . GLY A 1 71 ? -12.522 -9.434 -0.059 1.00 95.31 71 GLY A O 1
ATOM 571 N N . ARG A 1 72 ? -11.326 -10.241 1.657 1.00 95.25 72 ARG A N 1
ATOM 572 C CA . ARG A 1 72 ? -12.040 -9.504 2.715 1.00 95.25 72 ARG A CA 1
ATOM 573 C C . ARG A 1 72 ? -11.098 -9.069 3.833 1.00 95.25 72 ARG A C 1
ATOM 575 O O . ARG A 1 72 ? -10.111 -9.742 4.115 1.00 95.25 72 ARG A O 1
ATOM 582 N N . GLU A 1 73 ? -11.441 -7.964 4.491 1.00 95.56 73 GLU A N 1
ATOM 583 C CA . GLU A 1 73 ? -10.671 -7.452 5.626 1.00 95.56 73 GLU A CA 1
ATOM 584 C C . GLU A 1 73 ? -10.697 -8.441 6.812 1.00 95.56 73 GLU A C 1
ATOM 586 O O . GLU A 1 73 ? -11.770 -8.955 7.149 1.00 95.56 73 GLU A O 1
ATOM 591 N N . PRO A 1 74 ? -9.556 -8.714 7.476 1.00 95.19 74 PRO A N 1
ATOM 592 C CA . PRO A 1 74 ? -9.511 -9.611 8.628 1.00 95.19 74 PRO A CA 1
ATOM 593 C C . PRO A 1 74 ? -10.281 -9.044 9.830 1.00 95.19 74 PRO A C 1
ATOM 595 O O . PRO A 1 74 ? -9.770 -8.231 10.598 1.00 95.19 74 PRO A O 1
ATOM 598 N N . HIS A 1 75 ? -11.516 -9.501 10.043 1.00 92.75 75 HIS A N 1
ATOM 599 C CA . HIS A 1 75 ? -12.352 -9.053 11.168 1.00 92.75 75 HIS A CA 1
ATOM 600 C C . HIS A 1 75 ? -11.782 -9.408 12.553 1.00 92.75 75 HIS A C 1
ATOM 602 O O . HIS A 1 75 ? -12.179 -8.821 13.558 1.00 92.75 75 HIS A O 1
ATOM 608 N N . ASN A 1 76 ? -10.857 -10.366 12.617 1.00 94.62 76 ASN A N 1
ATOM 609 C CA . ASN A 1 76 ? -10.159 -10.763 13.835 1.00 94.62 76 ASN A CA 1
ATOM 610 C C . ASN A 1 76 ? -8.958 -9.860 14.187 1.00 94.62 76 ASN A C 1
ATOM 612 O O . ASN A 1 76 ? -8.352 -10.085 15.236 1.00 94.62 76 ASN A O 1
ATOM 616 N N . ASP A 1 77 ? -8.630 -8.846 13.373 1.00 96.62 77 ASP A N 1
ATOM 617 C CA . ASP A 1 77 ? -7.542 -7.894 13.641 1.00 96.62 77 ASP A CA 1
ATOM 618 C C . ASP A 1 77 ? -7.776 -7.130 14.970 1.00 96.62 77 ASP A C 1
ATOM 620 O O . ASP A 1 77 ? -8.754 -6.380 15.093 1.00 96.62 77 ASP A O 1
ATOM 624 N N . PRO A 1 78 ? -6.889 -7.267 15.982 1.00 97.25 78 PRO A N 1
ATOM 625 C CA . PRO A 1 78 ? -6.972 -6.515 17.238 1.00 97.25 78 PRO A CA 1
ATOM 626 C C . PRO A 1 78 ? -6.982 -4.993 17.035 1.00 97.25 78 PRO A C 1
ATOM 628 O O . PRO A 1 78 ? -7.647 -4.267 17.782 1.00 97.25 78 PRO A O 1
ATOM 631 N N . ALA A 1 79 ? -6.312 -4.497 15.987 1.00 96.88 79 ALA A N 1
ATOM 632 C CA . ALA A 1 79 ? -6.236 -3.076 15.674 1.00 96.88 79 ALA A CA 1
ATOM 633 C C . ALA A 1 79 ? -7.617 -2.470 15.386 1.00 96.88 79 ALA A C 1
ATOM 635 O O . ALA A 1 79 ? -7.877 -1.338 15.800 1.00 96.88 79 ALA A O 1
ATOM 636 N N . LEU A 1 80 ? -8.528 -3.238 14.773 1.00 96.62 80 LEU A N 1
ATOM 637 C CA . LEU A 1 80 ? -9.915 -2.826 14.508 1.00 96.62 80 LEU A CA 1
ATOM 638 C C . LEU A 1 80 ? -10.754 -2.682 15.787 1.00 96.62 80 LEU A C 1
ATOM 640 O O . LEU A 1 80 ? -11.804 -2.044 15.769 1.00 96.62 80 LEU A O 1
ATOM 644 N N . ARG A 1 81 ? -10.276 -3.230 16.908 1.00 96.38 81 ARG A N 1
ATOM 645 C CA . ARG A 1 81 ? -10.867 -3.078 18.246 1.00 96.38 81 ARG A CA 1
ATOM 646 C C . ARG A 1 81 ? -10.094 -2.088 19.127 1.00 96.38 81 ARG A C 1
ATOM 648 O O . ARG A 1 81 ? -10.463 -1.857 20.273 1.00 96.38 81 ARG A O 1
ATOM 655 N N . GLY A 1 82 ? -9.026 -1.474 18.606 1.00 96.56 82 GLY A N 1
ATOM 656 C CA . GLY A 1 82 ? -8.139 -0.581 19.364 1.00 96.56 82 GLY A CA 1
ATOM 657 C C . GLY A 1 82 ? -7.158 -1.307 20.300 1.00 96.56 82 GLY A C 1
ATOM 658 O O . GLY A 1 82 ? -6.408 -0.659 21.046 1.00 96.56 82 GLY A O 1
ATOM 659 N N . GLU A 1 83 ? -7.126 -2.637 20.244 1.00 97.12 83 GLU A N 1
ATOM 660 C CA . GLU A 1 83 ? -6.286 -3.517 21.055 1.00 97.12 83 GLU A CA 1
ATOM 661 C C . GLU A 1 83 ? -4.908 -3.703 20.410 1.00 97.12 83 GLU A C 1
ATOM 663 O O . GLU A 1 83 ? -4.761 -3.612 19.193 1.00 97.12 83 GLU A O 1
ATOM 668 N N . LYS A 1 84 ? -3.873 -3.919 21.232 1.00 96.75 84 LYS A N 1
ATOM 669 C CA . LYS A 1 84 ? -2.534 -4.265 20.731 1.00 96.75 84 LYS A CA 1
ATOM 670 C C . LYS A 1 84 ? -2.516 -5.711 20.232 1.00 96.75 84 LYS A C 1
ATOM 672 O O . LYS A 1 84 ? -3.292 -6.534 20.711 1.00 96.75 84 LYS A O 1
ATOM 677 N N . ASP A 1 85 ? -1.569 -6.010 19.351 1.00 96.31 85 ASP A N 1
ATOM 678 C CA . ASP A 1 85 ? -1.296 -7.380 18.921 1.00 96.31 85 ASP A CA 1
ATOM 679 C C . ASP A 1 85 ? -0.915 -8.273 20.121 1.00 96.31 85 ASP A C 1
ATOM 681 O O . ASP A 1 85 ? -0.320 -7.788 21.097 1.00 96.31 85 ASP A O 1
ATOM 685 N N . PRO A 1 86 ? -1.258 -9.575 20.083 1.00 94.88 86 PRO A N 1
ATOM 686 C CA . PRO A 1 86 ? -0.853 -10.517 21.120 1.00 94.88 86 PRO A CA 1
ATOM 687 C C . PRO A 1 86 ? 0.676 -10.670 21.140 1.00 94.88 86 PRO A C 1
ATOM 689 O O . PRO A 1 86 ? 1.371 -10.247 20.220 1.00 94.88 86 PRO A O 1
ATOM 692 N N . LYS A 1 87 ? 1.228 -11.326 22.171 1.00 90.12 87 LYS A N 1
ATOM 693 C CA . LYS A 1 87 ? 2.689 -11.530 22.284 1.00 90.12 87 LYS A CA 1
ATOM 694 C C . LYS A 1 87 ? 3.308 -12.233 21.064 1.00 90.12 87 LYS A C 1
ATOM 696 O O . LYS A 1 87 ? 4.471 -11.992 20.774 1.00 90.12 87 LYS A O 1
ATOM 701 N N . GLY A 1 88 ? 2.538 -13.073 20.366 1.00 89.75 88 GLY A N 1
ATOM 702 C CA . GLY A 1 88 ? 2.949 -13.739 19.124 1.00 89.75 88 GLY A CA 1
ATOM 703 C C . GLY A 1 88 ? 2.784 -12.900 17.849 1.00 89.75 88 GLY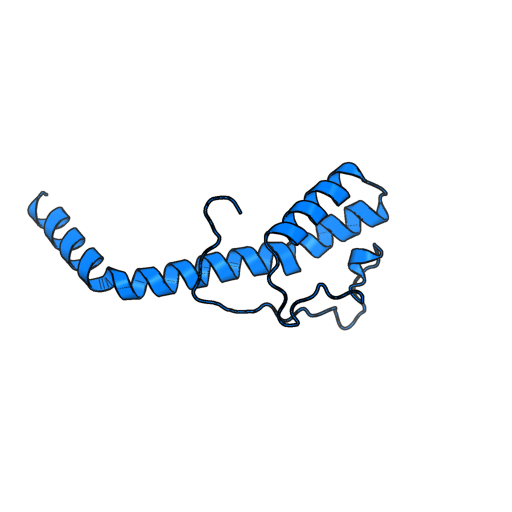 A C 1
ATOM 704 O O . GLY A 1 88 ? 3.059 -13.406 16.769 1.00 89.75 88 GLY A O 1
ATOM 705 N N . GLY A 1 89 ? 2.338 -11.646 17.960 1.00 91.88 89 GLY A N 1
ATOM 706 C CA . GLY A 1 89 ? 2.019 -10.781 16.826 1.00 91.88 89 GLY A CA 1
ATOM 707 C C . GLY A 1 89 ? 0.673 -11.100 16.172 1.00 91.88 89 GLY A C 1
ATOM 708 O O . GLY A 1 89 ? 0.007 -12.084 16.494 1.00 91.88 89 GLY A O 1
ATOM 709 N N . PHE A 1 90 ? 0.259 -10.235 15.251 1.00 94.75 90 PHE A N 1
ATOM 710 C CA . PHE A 1 90 ? -0.838 -10.500 14.327 1.00 94.75 90 PHE A CA 1
ATOM 711 C C . PHE A 1 90 ? -0.307 -10.313 12.910 1.00 94.75 90 PHE A C 1
ATOM 713 O O . PHE A 1 90 ? 0.008 -9.190 12.510 1.00 94.75 90 PHE A O 1
ATOM 720 N N . ASP A 1 91 ? -0.160 -11.418 12.185 1.00 93.62 91 ASP A N 1
ATOM 721 C CA . ASP A 1 91 ? 0.403 -11.404 10.841 1.00 93.62 91 ASP A CA 1
ATOM 722 C C . ASP A 1 91 ? -0.693 -11.283 9.779 1.00 93.62 91 ASP A C 1
ATOM 724 O O . ASP A 1 91 ? -1.755 -11.904 9.877 1.00 93.62 91 ASP A O 1
ATOM 728 N N . ILE A 1 92 ? -0.422 -10.476 8.757 1.00 95.94 92 ILE A N 1
ATOM 729 C CA . ILE A 1 92 ? -1.285 -10.312 7.592 1.00 95.94 92 ILE A CA 1
ATOM 730 C C . ILE A 1 92 ? -0.463 -10.686 6.371 1.00 95.94 92 ILE A C 1
ATOM 732 O O . ILE A 1 92 ? 0.498 -10.004 6.019 1.00 95.94 92 ILE A O 1
ATOM 736 N N . LYS A 1 93 ? -0.890 -11.742 5.676 1.00 96.88 93 LYS A N 1
ATOM 737 C CA . LYS A 1 93 ? -0.306 -12.106 4.389 1.00 96.88 93 LYS A CA 1
ATOM 738 C C . LYS A 1 93 ? -0.725 -11.081 3.333 1.00 96.88 93 LYS A C 1
ATOM 740 O O . LYS A 1 93 ? -1.862 -11.104 2.865 1.00 96.88 93 LYS A O 1
ATOM 745 N N . VAL A 1 94 ? 0.204 -10.206 2.959 1.00 97.94 94 VAL A N 1
ATOM 746 C CA . VAL A 1 94 ? -0.000 -9.205 1.907 1.00 97.94 94 VAL A CA 1
ATOM 747 C C . VAL A 1 94 ? 0.272 -9.834 0.530 1.00 97.94 94 VAL A C 1
ATOM 749 O O . VAL A 1 94 ? 1.368 -10.371 0.324 1.00 97.94 94 VAL A O 1
ATOM 752 N N . PRO A 1 95 ? -0.678 -9.784 -0.425 1.00 97.94 95 PRO A N 1
ATOM 753 C CA . PRO A 1 95 ? -0.459 -10.294 -1.775 1.00 97.94 95 PRO A CA 1
ATOM 754 C C . PRO A 1 95 ? 0.659 -9.546 -2.502 1.00 97.94 95 PRO A C 1
ATOM 756 O O . PRO A 1 95 ? 0.994 -8.401 -2.196 1.00 97.94 95 PRO A O 1
ATOM 759 N N . ARG A 1 96 ? 1.206 -10.180 -3.541 1.00 97.88 96 ARG A N 1
ATOM 760 C CA . ARG A 1 96 ? 2.155 -9.561 -4.474 1.00 97.88 96 ARG A CA 1
ATOM 761 C C . ARG A 1 96 ? 1.616 -9.693 -5.892 1.00 97.88 96 ARG A C 1
ATOM 763 O O . ARG A 1 96 ? 1.412 -10.801 -6.381 1.00 97.88 96 ARG A O 1
ATOM 770 N N . ARG A 1 97 ? 1.359 -8.560 -6.550 1.00 96.94 97 ARG A N 1
ATOM 771 C CA . ARG A 1 97 ? 0.829 -8.500 -7.918 1.00 96.94 97 ARG A CA 1
ATOM 772 C C . ARG A 1 97 ? 1.636 -7.532 -8.765 1.00 96.94 97 ARG A C 1
ATOM 774 O O . ARG A 1 97 ? 2.089 -6.506 -8.278 1.00 96.94 97 ARG A O 1
ATOM 781 N N . ALA A 1 98 ? 1.755 -7.824 -10.056 1.00 96.44 98 ALA A N 1
ATOM 782 C CA . ALA A 1 98 ? 2.415 -6.952 -11.026 1.00 96.44 98 ALA A CA 1
ATOM 783 C C . ALA A 1 98 ? 1.426 -5.976 -11.692 1.00 96.44 98 ALA A C 1
ATOM 785 O O . ALA A 1 98 ? 1.391 -5.846 -12.916 1.00 96.44 98 ALA A O 1
ATOM 786 N N . VAL A 1 99 ? 0.604 -5.292 -10.888 1.00 95.50 99 VAL A N 1
ATOM 787 C CA . VAL A 1 99 ? -0.395 -4.316 -11.354 1.00 95.50 99 VAL A CA 1
ATOM 788 C C . VAL A 1 99 ? -0.387 -3.084 -10.454 1.00 95.50 99 VAL A C 1
ATOM 790 O O . VAL A 1 99 ? -0.479 -3.213 -9.243 1.00 95.50 99 VAL A O 1
ATOM 793 N N . GLY A 1 100 ? -0.244 -1.890 -11.032 1.00 90.69 100 GLY A N 1
ATOM 794 C CA . GLY A 1 100 ? -0.311 -0.643 -10.261 1.00 90.69 100 GLY A CA 1
ATOM 795 C C . GLY A 1 100 ? -1.751 -0.271 -9.878 1.00 90.69 100 GLY A C 1
ATOM 796 O O . GLY A 1 100 ? -2.690 -0.838 -10.442 1.00 90.69 100 GLY A O 1
ATOM 797 N N . PRO A 1 101 ? -1.941 0.687 -8.953 1.00 95.94 101 PRO A N 1
ATOM 798 C CA . PRO A 1 101 ? -3.256 1.265 -8.695 1.00 95.94 101 PRO A CA 1
ATOM 799 C C . PRO A 1 101 ? -3.791 1.989 -9.939 1.00 95.94 101 PRO A C 1
ATOM 801 O O . PRO A 1 101 ? -3.032 2.389 -10.828 1.00 95.94 101 PRO A O 1
ATOM 804 N N . SER A 1 102 ? -5.108 2.170 -9.997 1.00 96.75 102 SER A N 1
ATOM 805 C CA . SER A 1 102 ? -5.731 3.077 -10.966 1.00 96.75 102 SER A CA 1
ATOM 806 C C . SER A 1 102 ? -5.361 4.536 -10.677 1.00 96.75 102 SER A C 1
ATOM 808 O O . SER A 1 102 ? -4.934 4.871 -9.579 1.00 96.75 102 SER A O 1
ATOM 810 N N . SER A 1 103 ? -5.572 5.430 -11.643 1.00 95.81 103 SER A N 1
ATOM 811 C CA . SER A 1 103 ? -5.276 6.861 -11.484 1.00 95.81 103 SER A CA 1
ATOM 812 C C . SER A 1 103 ? -6.158 7.585 -10.458 1.00 95.81 103 SER A C 1
ATOM 814 O O . SER A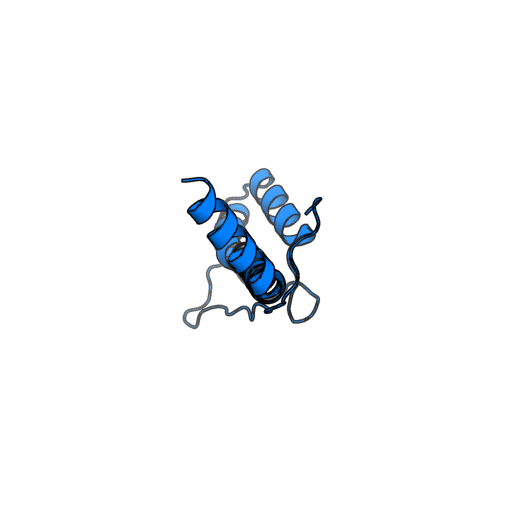 1 103 ? -5.848 8.712 -10.088 1.00 95.81 103 SER A O 1
ATOM 816 N N . THR A 1 104 ? -7.289 6.991 -10.067 1.00 95.69 104 THR A N 1
ATOM 817 C CA . THR A 1 104 ? -8.241 7.557 -9.093 1.00 95.69 104 THR A CA 1
ATOM 818 C C . THR A 1 104 ? -8.093 6.977 -7.690 1.00 95.69 104 THR A C 1
ATOM 820 O O . THR A 1 104 ? -8.700 7.505 -6.761 1.00 95.69 104 THR A O 1
ATOM 823 N N . GLN A 1 105 ? -7.370 5.862 -7.560 1.00 87.38 105 GLN A N 1
ATOM 824 C CA . GLN A 1 105 ? -6.993 5.278 -6.272 1.00 87.38 105 GLN A CA 1
ATOM 825 C C . GLN A 1 105 ? -5.809 6.040 -5.685 1.00 87.38 105 GLN A C 1
ATOM 827 O O . GLN A 1 105 ? -5.817 6.218 -4.448 1.00 87.38 105 GLN A O 1
#

pLDDT: mean 97.03, std 2.12, range [87.38, 98.62]

Radius of gyration: 19.13 Å; chains: 1; bounding box: 40×29×51 Å

Sequence (105 aa):
VIAMIKGLQVLMGRMESVFNHAIRHTIYAALQDFAQVTLREPLRQAIKRKKNVIQSVLQAIRKTICDWETGREPHNDPALRGEKDPKGGFDIKVPRRAVGPSSTQ

Organism: Cirrhinus mrigala (NCBI:txid683832)